Protein AF-A0A8W8N248-F1 (afdb_monomer_lite)

InterPro domains:
  IPR008814 Dolichyl-diphosphooligosaccharide--protein glycosyltransferase subunit Swp1 [PTHR12640] (1-84)
  IPR056790 Ribophorin II, C-terminal domain [PF25147] (1-84)

Structure (mmCIF, N/CA/C/O backbone):
data_AF-A0A8W8N248-F1
#
_entry.id   AF-A0A8W8N248-F1
#
loop_
_atom_site.group_PDB
_atom_site.id
_atom_site.type_symbol
_atom_site.label_atom_id
_atom_site.label_alt_id
_atom_site.label_comp_id
_atom_site.label_asym_id
_atom_site.label_entity_id
_atom_site.label_seq_id
_atom_site.pdbx_PDB_ins_code
_atom_site.Cartn_x
_atom_site.Cartn_y
_atom_site.Cartn_z
_atom_site.occupancy
_atom_site.B_iso_or_equiv
_atom_site.auth_seq_id
_atom_site.auth_comp_id
_atom_site.auth_asym_id
_atom_site.auth_atom_id
_atom_site.pdbx_PDB_model_num
ATOM 1 N N . PHE A 1 1 ? 7.188 -26.482 -7.172 1.00 91.69 1 PHE A N 1
ATOM 2 C CA . PHE A 1 1 ? 7.748 -25.440 -6.286 1.00 91.69 1 PHE A CA 1
ATOM 3 C C . PHE A 1 1 ? 6.755 -24.302 -6.034 1.00 91.69 1 PHE A C 1
ATOM 5 O O . PHE A 1 1 ? 6.411 -24.092 -4.883 1.00 91.69 1 PHE A O 1
ATOM 12 N N . THR A 1 2 ? 6.197 -23.644 -7.060 1.00 94.69 2 THR A N 1
ATOM 13 C CA . THR A 1 2 ? 5.234 -22.526 -6.903 1.00 94.69 2 THR A CA 1
ATOM 14 C C . THR A 1 2 ? 4.050 -22.833 -5.974 1.00 94.69 2 THR A C 1
ATOM 16 O O . THR A 1 2 ? 3.756 -22.050 -5.081 1.00 94.69 2 THR A O 1
ATOM 19 N N . PHE A 1 3 ? 3.422 -24.009 -6.098 1.00 93.88 3 PHE A N 1
ATOM 20 C CA . PHE A 1 3 ? 2.330 -24.417 -5.200 1.00 93.88 3 PHE A CA 1
ATOM 21 C C . PHE A 1 3 ? 2.762 -24.585 -3.735 1.00 93.88 3 PHE A C 1
ATOM 23 O O . PHE A 1 3 ? 2.011 -24.227 -2.836 1.00 93.88 3 PHE A O 1
ATOM 30 N N . LEU A 1 4 ? 3.984 -25.074 -3.488 1.00 96.50 4 LEU A N 1
ATOM 31 C CA . LEU A 1 4 ? 4.547 -25.174 -2.136 1.00 96.50 4 LEU A CA 1
ATOM 32 C C . LEU A 1 4 ? 4.794 -23.785 -1.532 1.00 96.50 4 LEU A C 1
ATOM 34 O O . LEU A 1 4 ? 4.549 -23.592 -0.348 1.00 96.50 4 LEU A O 1
ATOM 38 N N . VAL A 1 5 ? 5.211 -22.810 -2.347 1.00 97.12 5 VAL A N 1
ATOM 39 C CA . VAL A 1 5 ? 5.391 -21.412 -1.915 1.00 97.12 5 VAL A CA 1
ATOM 40 C C . VAL A 1 5 ? 4.054 -20.747 -1.567 1.00 97.12 5 VAL A C 1
ATOM 42 O O . VAL A 1 5 ? 3.997 -19.939 -0.646 1.00 97.12 5 VAL A O 1
ATOM 45 N N . LEU A 1 6 ? 2.965 -21.108 -2.254 1.00 96.62 6 LEU A N 1
ATOM 46 C CA . LEU A 1 6 ? 1.619 -20.592 -1.967 1.00 96.62 6 LEU A CA 1
ATOM 47 C C . LEU A 1 6 ? 0.923 -21.300 -0.790 1.00 96.62 6 LEU A C 1
ATOM 49 O O . LEU A 1 6 ? -0.049 -20.770 -0.247 1.00 96.62 6 LEU A O 1
ATOM 53 N N . ALA A 1 7 ? 1.411 -22.469 -0.362 1.00 96.88 7 ALA A N 1
ATOM 54 C CA . ALA A 1 7 ? 0.781 -23.265 0.692 1.00 96.88 7 ALA A CA 1
ATOM 55 C C . ALA A 1 7 ? 0.592 -22.515 2.032 1.00 96.88 7 ALA A C 1
ATOM 57 O O . ALA A 1 7 ? -0.501 -22.614 2.594 1.00 96.88 7 ALA A O 1
ATOM 58 N N . PRO A 1 8 ? 1.553 -21.712 2.544 1.00 96.81 8 PRO A N 1
ATOM 59 C CA . PRO A 1 8 ? 1.358 -20.951 3.781 1.00 96.81 8 PRO A CA 1
ATOM 60 C C . PRO A 1 8 ? 0.212 -19.934 3.701 1.00 96.81 8 PRO A C 1
ATOM 62 O O . PRO A 1 8 ? -0.519 -19.757 4.674 1.00 96.81 8 PRO A O 1
ATOM 65 N N . VAL A 1 9 ? 0.014 -19.301 2.538 1.00 96.88 9 VAL A N 1
ATOM 66 C CA . VAL A 1 9 ? -1.090 -18.350 2.317 1.00 96.88 9 VAL A CA 1
ATOM 67 C C . VAL A 1 9 ? -2.431 -19.077 2.364 1.00 96.88 9 VAL A C 1
ATOM 69 O O . VAL A 1 9 ? -3.369 -18.609 3.005 1.00 96.88 9 VAL A O 1
ATOM 72 N N . LEU A 1 10 ? -2.513 -20.256 1.746 1.00 96.19 10 LEU A N 1
ATOM 73 C CA . LEU A 1 10 ? -3.719 -21.080 1.784 1.00 96.19 10 LEU A CA 1
ATOM 74 C C . LEU A 1 10 ? -4.046 -21.532 3.216 1.00 96.19 10 LEU A C 1
ATOM 76 O O . LEU A 1 10 ? -5.190 -21.409 3.653 1.00 96.19 10 LEU A O 1
ATOM 80 N N . ILE A 1 11 ? -3.041 -21.985 3.973 1.00 97.25 11 ILE A N 1
ATOM 81 C CA . ILE A 1 11 ? -3.199 -22.369 5.384 1.00 97.25 11 ILE A CA 1
ATOM 82 C C . ILE A 1 11 ? -3.701 -21.184 6.224 1.00 97.25 11 ILE A C 1
ATOM 84 O O . ILE A 1 11 ? -4.618 -21.359 7.027 1.00 97.25 11 ILE A O 1
ATOM 88 N N . LEU A 1 12 ? -3.155 -19.980 6.020 1.00 96.81 12 LEU A N 1
ATOM 89 C CA . LEU A 1 12 ? -3.591 -18.766 6.718 1.00 96.81 12 LEU A CA 1
ATOM 90 C C . LEU A 1 12 ? -5.092 -18.502 6.512 1.00 96.81 12 LEU A C 1
ATOM 92 O O . LEU A 1 12 ? -5.818 -18.290 7.484 1.00 96.81 12 LEU A O 1
ATOM 96 N N . VAL A 1 13 ? -5.567 -18.568 5.264 1.00 96.56 13 VAL A N 1
ATOM 97 C CA . VAL A 1 13 ? -6.980 -18.320 4.924 1.00 96.56 13 VAL A CA 1
ATOM 98 C C . VAL A 1 13 ? -7.897 -19.381 5.542 1.00 96.56 13 VAL A C 1
ATOM 100 O O . VAL A 1 13 ? -8.927 -19.035 6.123 1.00 96.56 13 VAL A O 1
ATOM 103 N N . LEU A 1 14 ? -7.515 -20.664 5.493 1.00 97.12 14 LEU A N 1
ATOM 104 C CA . LEU A 1 14 ? -8.273 -21.745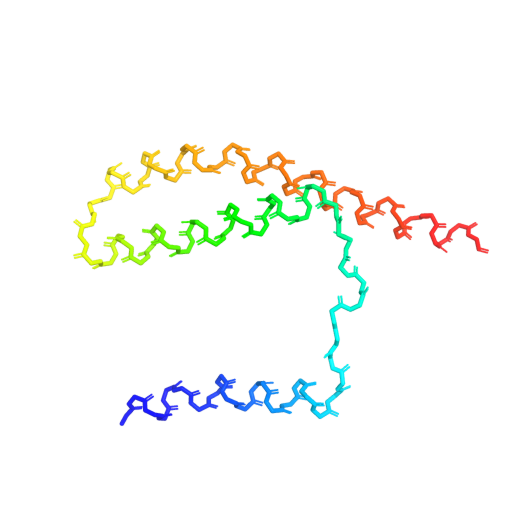 6.139 1.00 97.12 14 LEU A CA 1
ATOM 105 C C . LEU A 1 14 ? -8.394 -21.538 7.656 1.00 97.12 14 LEU A C 1
ATOM 107 O O . LEU A 1 14 ? -9.472 -21.717 8.228 1.00 97.12 14 LEU A O 1
ATOM 111 N N . LEU A 1 15 ? -7.304 -21.137 8.314 1.00 97.44 15 LEU A N 1
ATOM 112 C CA . LEU A 1 15 ? -7.300 -20.885 9.754 1.00 97.44 15 LEU A CA 1
ATOM 113 C C . LEU A 1 15 ? -8.163 -19.679 10.130 1.00 97.44 15 LEU A C 1
ATOM 115 O O . LEU A 1 15 ? -8.896 -19.754 11.114 1.00 97.44 15 LEU A O 1
ATOM 119 N N . TRP A 1 16 ? -8.139 -18.600 9.347 1.00 97.19 16 TRP 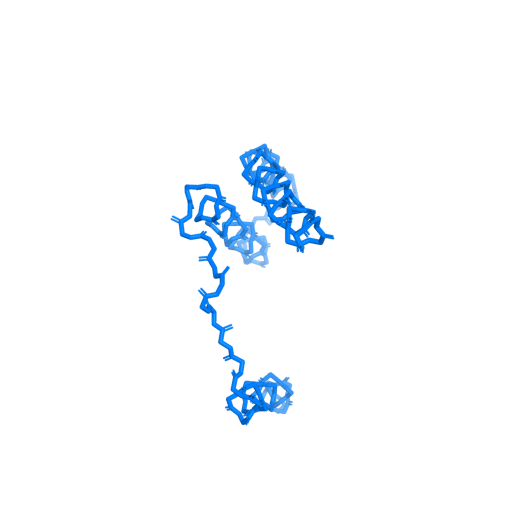A N 1
ATOM 120 C CA . TRP A 1 16 ? -9.026 -17.452 9.564 1.00 97.19 16 TRP A CA 1
ATOM 121 C C . TRP A 1 16 ? -10.502 -17.830 9.483 1.00 97.19 16 TRP A C 1
ATOM 123 O O . TRP A 1 16 ? -11.276 -17.423 10.352 1.00 97.19 16 TRP A O 1
ATOM 133 N N . MET A 1 17 ? -10.880 -18.656 8.501 1.00 94.81 17 MET A N 1
ATOM 134 C CA . MET A 1 17 ? -12.247 -19.173 8.397 1.00 94.81 17 MET A CA 1
ATOM 135 C C . MET A 1 17 ? -12.623 -20.025 9.614 1.00 94.81 17 MET A C 1
ATOM 137 O O . MET A 1 17 ? -13.714 -19.865 10.153 1.00 94.81 17 MET A O 1
ATOM 141 N N . LYS A 1 18 ? -11.710 -20.878 10.102 1.00 96.31 18 LYS A N 1
ATOM 142 C CA . LYS A 1 18 ? -11.945 -21.711 11.293 1.00 96.31 18 LYS A CA 1
ATOM 143 C C . LYS A 1 18 ? -12.081 -20.891 12.583 1.00 96.31 18 LYS A C 1
ATOM 145 O O . LYS A 1 18 ? -12.872 -21.251 13.447 1.00 96.31 18 LYS A O 1
ATOM 150 N N . ILE A 1 19 ? -11.305 -19.817 12.724 1.00 96.19 19 ILE A N 1
ATOM 151 C CA . ILE A 1 19 ? -11.341 -18.913 13.888 1.00 96.19 19 ILE A CA 1
ATOM 152 C C . ILE A 1 19 ? -12.560 -17.972 13.828 1.00 96.19 19 ILE A C 1
ATOM 154 O O . ILE A 1 19 ? -12.952 -17.409 14.847 1.00 96.19 19 ILE A O 1
ATOM 158 N N . GLY A 1 20 ? -13.186 -17.814 12.657 1.00 93.31 20 GLY A N 1
ATOM 159 C CA . GLY A 1 20 ? -14.308 -16.894 12.468 1.00 93.31 20 GLY A CA 1
ATOM 160 C C . GLY A 1 20 ? -13.866 -15.431 12.375 1.00 93.31 20 GLY A C 1
ATOM 161 O O . GLY A 1 20 ? -14.585 -14.539 12.831 1.00 93.31 20 GLY A O 1
ATOM 162 N N . VAL A 1 21 ? -12.679 -15.173 11.805 1.00 93.88 21 VAL A N 1
ATOM 163 C CA . VAL A 1 21 ? -12.207 -13.806 11.534 1.00 93.88 21 VAL A CA 1
ATOM 164 C C . VAL A 1 21 ? -13.221 -13.110 10.626 1.00 93.88 21 VAL A C 1
ATOM 166 O O . VAL A 1 21 ? -13.562 -13.614 9.559 1.00 93.88 21 VAL A O 1
ATOM 169 N N . ASN A 1 22 ? -13.705 -11.945 11.050 1.00 93.56 22 ASN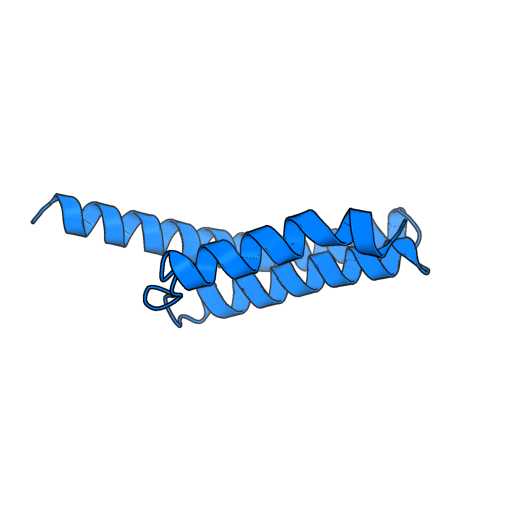 A N 1
ATOM 170 C CA . ASN A 1 22 ? -14.701 -11.167 10.322 1.00 93.56 22 ASN A CA 1
ATOM 171 C C . ASN A 1 22 ? -14.219 -9.728 10.086 1.00 93.56 22 ASN A C 1
ATOM 173 O O . ASN A 1 22 ? -13.230 -9.277 10.663 1.00 93.56 22 ASN A O 1
ATOM 177 N N . VAL A 1 23 ? -14.944 -9.011 9.228 1.00 89.50 23 VAL A N 1
ATOM 178 C CA . VAL A 1 23 ? -14.652 -7.618 8.844 1.00 89.50 23 VAL A CA 1
ATOM 179 C C . VAL A 1 23 ? -15.763 -6.675 9.344 1.00 89.50 23 VAL A C 1
ATOM 181 O O . VAL A 1 23 ? -15.959 -5.583 8.823 1.00 89.50 23 VAL A O 1
ATOM 184 N N . SER A 1 24 ? -16.526 -7.082 10.367 1.00 88.19 24 SER A N 1
ATOM 185 C CA . SER A 1 24 ? -17.749 -6.374 10.788 1.00 88.19 24 SER A CA 1
ATOM 186 C C . SER A 1 24 ? -17.485 -4.985 11.374 1.00 88.19 24 SER A C 1
ATOM 188 O O . SER A 1 24 ? -18.327 -4.099 11.270 1.00 88.19 24 SER A O 1
ATOM 190 N N . ASN A 1 25 ? -16.303 -4.766 11.954 1.00 86.94 25 ASN A N 1
ATOM 191 C CA . ASN A 1 25 ? -15.925 -3.486 12.552 1.00 86.94 25 ASN A CA 1
ATOM 192 C C . ASN A 1 25 ? -15.243 -2.535 11.552 1.00 86.94 25 ASN A C 1
ATOM 194 O O . ASN A 1 25 ? -14.609 -1.564 11.969 1.00 86.94 25 ASN A O 1
ATOM 198 N N . PHE A 1 26 ? -15.326 -2.806 10.245 1.00 90.00 26 PHE A N 1
ATOM 199 C CA . PHE A 1 26 ? -14.812 -1.885 9.239 1.00 90.00 26 PHE A CA 1
ATOM 200 C C . PHE A 1 26 ? -15.651 -0.600 9.243 1.00 90.00 26 PHE A C 1
ATOM 202 O O . PHE A 1 26 ? -16.843 -0.646 8.925 1.00 90.00 26 PHE A O 1
ATOM 209 N N . PRO A 1 27 ? -15.069 0.562 9.596 1.00 84.38 27 PRO A N 1
ATOM 210 C CA . PRO A 1 27 ? -15.800 1.812 9.535 1.00 84.38 27 PRO A CA 1
ATOM 211 C C . PRO A 1 27 ? -15.997 2.126 8.053 1.00 84.38 27 PRO A C 1
ATOM 213 O O . PRO A 1 27 ? -15.044 2.506 7.390 1.00 84.38 27 PRO A O 1
ATOM 216 N N . MET A 1 28 ? -17.199 1.939 7.504 1.00 88.06 28 MET A N 1
ATOM 217 C CA . MET A 1 28 ? -17.531 2.241 6.100 1.00 88.06 28 MET A CA 1
ATOM 218 C C . MET A 1 28 ? -17.566 3.765 5.845 1.00 88.06 28 MET A C 1
ATOM 220 O O . MET A 1 28 ? -18.550 4.327 5.377 1.00 88.06 28 MET A O 1
ATOM 224 N N . SER A 1 29 ? -16.494 4.461 6.219 1.00 91.75 29 SER A N 1
ATOM 225 C CA . SER A 1 29 ? -16.306 5.894 6.066 1.00 91.75 29 SER A CA 1
ATOM 226 C C . SER A 1 29 ? -15.517 6.198 4.796 1.00 91.75 29 SER A C 1
ATOM 228 O O . SER A 1 29 ? -14.743 5.377 4.297 1.00 91.75 29 S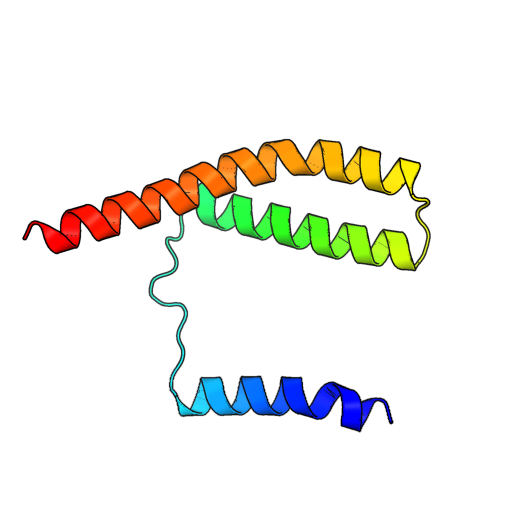ER A O 1
ATOM 230 N N . LEU A 1 30 ? -15.645 7.434 4.309 1.00 91.81 30 LEU A N 1
ATOM 231 C CA . LEU A 1 30 ? -14.882 7.907 3.156 1.00 91.81 30 LEU A CA 1
ATOM 232 C C . LEU A 1 30 ? -13.364 7.785 3.375 1.00 91.81 30 LEU A C 1
ATOM 234 O O . LEU A 1 30 ? -12.633 7.456 2.446 1.00 91.81 30 LEU A O 1
ATOM 238 N N . SER A 1 31 ? -12.885 8.005 4.605 1.00 92.69 31 SER A N 1
ATOM 239 C CA . SER A 1 31 ? -11.467 7.840 4.936 1.00 92.69 31 SER A CA 1
ATOM 240 C C . SER A 1 31 ? -11.018 6.383 4.921 1.00 92.69 31 SER A C 1
ATOM 242 O O . SER A 1 31 ? -9.902 6.115 4.487 1.00 92.69 31 SER A O 1
ATOM 244 N N . ALA A 1 32 ? -11.865 5.441 5.340 1.00 94.44 32 ALA A N 1
ATOM 245 C CA . ALA A 1 32 ? -11.532 4.023 5.300 1.00 94.44 32 ALA A CA 1
ATOM 246 C C . ALA A 1 32 ? -11.442 3.500 3.868 1.00 94.44 32 ALA A C 1
ATOM 248 O O . ALA A 1 32 ? -10.443 2.877 3.506 1.00 94.44 32 ALA A O 1
ATOM 249 N N . VAL A 1 33 ? -12.454 3.796 3.049 1.00 96.12 33 VAL A N 1
ATOM 250 C CA . VAL A 1 33 ? -12.483 3.395 1.636 1.00 96.12 33 VAL A CA 1
ATOM 251 C C . VAL A 1 33 ? -11.354 4.080 0.869 1.00 96.12 33 VAL A C 1
ATOM 253 O O . VAL A 1 33 ? -10.591 3.409 0.179 1.00 96.12 33 VAL A O 1
ATOM 256 N N . GLY A 1 34 ? -11.185 5.394 1.052 1.00 96.31 34 GLY A N 1
ATOM 257 C CA . GLY A 1 34 ? -10.114 6.164 0.420 1.00 96.31 34 GLY A CA 1
ATOM 258 C C . GLY A 1 34 ? -8.722 5.642 0.777 1.00 96.31 34 GLY A C 1
ATOM 259 O O . GLY A 1 34 ? -7.885 5.490 -0.109 1.00 96.31 34 GLY A O 1
ATOM 260 N N . PHE A 1 35 ? -8.482 5.293 2.045 1.00 96.62 35 PHE A N 1
ATOM 261 C CA . PHE A 1 35 ? -7.207 4.720 2.476 1.00 96.62 35 PHE A CA 1
ATOM 262 C C . PHE A 1 35 ? -6.924 3.365 1.812 1.00 96.62 35 PHE A C 1
ATOM 264 O O . PHE A 1 35 ? -5.833 3.175 1.279 1.00 96.62 35 PHE A O 1
ATOM 271 N N . HIS A 1 36 ? -7.900 2.450 1.784 1.00 96.38 36 HIS A N 1
ATOM 272 C CA . HIS A 1 36 ? -7.714 1.128 1.170 1.00 96.38 36 HIS A CA 1
ATOM 273 C C . HIS A 1 36 ? -7.561 1.214 -0.351 1.00 96.38 36 HIS A C 1
ATOM 275 O O . HIS A 1 36 ? -6.758 0.476 -0.916 1.00 96.38 36 HIS A O 1
ATOM 281 N N . LEU A 1 37 ? -8.260 2.143 -1.009 1.00 97.75 37 LEU A N 1
ATOM 282 C CA . LEU A 1 37 ? -8.095 2.393 -2.440 1.00 97.75 37 LEU A CA 1
ATOM 283 C C . LEU A 1 37 ? -6.688 2.913 -2.761 1.00 97.75 37 LEU A C 1
ATOM 285 O O . LEU A 1 37 ? -6.038 2.400 -3.669 1.00 97.75 37 LEU A O 1
ATOM 289 N N . CYS A 1 38 ? -6.193 3.894 -1.998 1.00 97.44 38 CYS A N 1
ATOM 290 C CA . CYS A 1 38 ? -4.840 4.414 -2.194 1.00 97.44 38 CYS A CA 1
ATOM 291 C C . CYS A 1 38 ? -3.776 3.345 -1.903 1.00 97.44 38 CYS A C 1
ATOM 293 O O . CYS A 1 38 ? -2.807 3.217 -2.648 1.00 97.44 38 CYS A O 1
ATOM 295 N N . LEU A 1 39 ? -3.977 2.534 -0.861 1.00 97.56 39 LEU A N 1
ATOM 296 C CA . LEU A 1 39 ? -3.080 1.429 -0.526 1.00 97.56 39 LEU A CA 1
ATOM 297 C C . LEU A 1 39 ? -3.055 0.358 -1.630 1.00 97.56 39 LEU A C 1
ATOM 299 O O . LEU A 1 39 ? -1.981 -0.091 -2.024 1.00 97.56 39 LEU A O 1
ATOM 303 N N . ALA A 1 40 ? -4.218 -0.003 -2.179 1.00 98.19 40 ALA A N 1
ATOM 304 C CA . ALA A 1 40 ? -4.311 -0.904 -3.325 1.00 98.19 40 ALA A CA 1
ATOM 305 C C . ALA A 1 40 ? -3.600 -0.327 -4.561 1.00 98.19 40 ALA A C 1
ATOM 307 O O . ALA A 1 40 ? -2.888 -1.056 -5.251 1.00 98.19 40 ALA A O 1
ATOM 308 N N . ALA A 1 41 ? -3.720 0.983 -4.805 1.00 98.06 41 ALA A N 1
ATOM 309 C CA . ALA A 1 41 ? -2.999 1.660 -5.881 1.00 98.06 41 ALA A CA 1
ATOM 310 C C . ALA A 1 41 ? -1.472 1.605 -5.692 1.00 98.06 41 ALA A C 1
ATOM 312 O O . ALA A 1 41 ? -0.753 1.415 -6.669 1.00 98.06 41 ALA A O 1
ATOM 313 N N . ILE A 1 42 ? -0.965 1.704 -4.456 1.00 98.25 42 ILE A N 1
ATOM 314 C CA . ILE A 1 42 ? 0.471 1.545 -4.160 1.00 98.25 42 ILE A CA 1
ATOM 315 C C . ILE A 1 42 ? 0.940 0.112 -4.448 1.00 98.25 42 ILE A C 1
ATOM 317 O O . ILE A 1 42 ? 1.979 -0.070 -5.081 1.00 98.25 42 ILE A O 1
ATOM 321 N N . PHE A 1 43 ? 0.179 -0.912 -4.048 1.00 98.00 43 PHE A N 1
ATOM 322 C CA . PHE A 1 43 ? 0.523 -2.297 -4.394 1.00 98.00 43 PHE A CA 1
ATOM 323 C C . PHE A 1 43 ? 0.486 -2.543 -5.907 1.00 98.00 43 PHE A C 1
ATOM 325 O O . PHE A 1 43 ? 1.391 -3.181 -6.444 1.00 98.00 43 PHE A O 1
ATOM 332 N N . GLY A 1 44 ? -0.504 -1.980 -6.606 1.00 98.00 44 GLY A N 1
ATOM 333 C CA . GLY A 1 44 ? -0.555 -1.994 -8.068 1.00 98.00 44 GLY A CA 1
ATOM 334 C C . GLY A 1 44 ? 0.650 -1.292 -8.701 1.00 98.00 44 GLY A C 1
ATOM 335 O O . GLY A 1 44 ? 1.242 -1.815 -9.640 1.00 98.00 44 GLY A O 1
ATOM 336 N N . LEU A 1 45 ? 1.083 -0.157 -8.146 1.00 98.19 45 LEU A N 1
ATOM 337 C CA . LEU A 1 45 ? 2.283 0.548 -8.594 1.00 98.19 45 LEU A CA 1
ATOM 338 C C . LEU A 1 45 ? 3.548 -0.307 -8.431 1.00 98.19 45 LEU A C 1
ATOM 340 O O . LEU A 1 45 ? 4.393 -0.305 -9.319 1.00 98.19 45 LEU A O 1
ATOM 344 N N . TYR A 1 46 ? 3.683 -1.060 -7.336 1.00 97.94 46 TYR A N 1
ATOM 345 C CA . TYR A 1 46 ? 4.821 -1.969 -7.151 1.00 97.94 46 TYR A CA 1
ATOM 346 C C . TYR A 1 46 ? 4.809 -3.141 -8.127 1.00 97.94 46 TYR A C 1
ATOM 348 O O . TYR A 1 46 ? 5.868 -3.552 -8.597 1.00 97.94 46 TYR A O 1
ATOM 356 N N . TYR A 1 47 ? 3.628 -3.640 -8.487 1.00 98.31 47 TYR A N 1
ATOM 357 C CA . TYR A 1 47 ? 3.514 -4.597 -9.580 1.00 98.31 47 TYR A CA 1
ATOM 358 C C . TYR A 1 47 ? 3.963 -3.976 -10.914 1.00 98.31 47 TYR A C 1
ATOM 360 O O . TYR A 1 47 ? 4.758 -4.576 -11.629 1.00 98.31 47 TYR A O 1
ATOM 368 N N . LEU A 1 48 ? 3.542 -2.746 -11.225 1.00 98.06 48 LEU A N 1
ATOM 369 C CA . LEU A 1 48 ? 3.983 -2.045 -12.440 1.00 98.06 48 LEU A CA 1
ATOM 370 C C . LEU A 1 48 ? 5.490 -1.752 -12.444 1.00 98.06 48 LEU A C 1
ATOM 372 O O . LEU A 1 48 ? 6.119 -1.823 -13.495 1.00 98.06 48 LEU A O 1
ATOM 376 N N . TYR A 1 49 ? 6.085 -1.469 -11.285 1.00 98.00 49 TYR A N 1
ATOM 377 C CA . TYR A 1 49 ? 7.540 -1.389 -11.120 1.00 98.00 49 TYR A CA 1
ATOM 378 C C . TYR A 1 49 ? 8.240 -2.700 -11.445 1.00 98.00 49 TYR A C 1
ATOM 380 O O . TYR A 1 49 ? 9.294 -2.697 -12.072 1.00 98.00 49 TYR A O 1
ATOM 388 N N . TRP A 1 50 ? 7.649 -3.822 -11.049 1.00 97.62 50 TRP A N 1
ATOM 389 C CA . TRP A 1 50 ? 8.219 -5.124 -11.348 1.00 97.62 50 TRP A CA 1
ATOM 390 C C . TRP A 1 50 ? 8.186 -5.461 -12.846 1.00 97.62 50 TRP A C 1
ATOM 392 O O . TRP A 1 50 ? 9.121 -6.092 -13.335 1.00 97.62 50 TRP A O 1
ATOM 402 N N . VAL A 1 51 ? 7.144 -5.044 -13.572 1.00 97.75 51 VAL A N 1
ATOM 403 C CA . VAL A 1 51 ? 6.971 -5.411 -14.987 1.00 97.75 51 VAL A CA 1
ATOM 404 C C . VAL A 1 51 ? 7.600 -4.394 -15.948 1.00 97.75 51 VAL A C 1
ATOM 406 O O . VAL A 1 51 ? 8.237 -4.811 -16.911 1.00 97.75 51 VAL A O 1
ATOM 409 N N . GLU A 1 52 ? 7.441 -3.083 -15.719 1.00 95.38 52 GLU A N 1
ATOM 410 C CA . GLU A 1 52 ? 7.776 -2.065 -16.738 1.00 95.38 52 GLU A CA 1
ATOM 411 C C . GLU A 1 52 ? 8.409 -0.760 -16.214 1.00 95.38 52 GLU A C 1
ATOM 413 O O . GLU A 1 52 ? 9.198 -0.145 -16.935 1.00 95.38 52 GLU A O 1
ATOM 418 N N . LEU A 1 53 ? 8.078 -0.280 -15.005 1.00 97.44 53 LEU A N 1
ATOM 419 C CA . LEU A 1 53 ? 8.516 1.054 -14.555 1.00 97.44 53 LEU A CA 1
ATOM 420 C C . LEU A 1 53 ? 9.956 1.063 -14.040 1.00 97.44 53 LEU A C 1
ATOM 422 O O . LEU A 1 53 ? 10.404 0.160 -13.340 1.00 97.44 53 LEU A O 1
ATOM 426 N N . ASN A 1 54 ? 10.655 2.178 -14.263 1.00 97.06 54 ASN A N 1
ATOM 427 C CA . ASN A 1 54 ? 11.933 2.429 -13.600 1.00 97.06 54 ASN A CA 1
ATOM 428 C C . ASN A 1 54 ? 11.759 3.061 -12.205 1.00 97.06 54 ASN A C 1
ATOM 430 O O . ASN A 1 54 ? 10.680 3.523 -11.814 1.00 97.06 54 ASN A O 1
ATOM 434 N N . MET A 1 55 ? 12.859 3.118 -11.448 1.00 96.56 55 MET A N 1
ATOM 435 C CA . MET A 1 55 ? 12.876 3.643 -10.079 1.00 96.56 55 MET A CA 1
ATOM 436 C C . MET A 1 55 ? 12.397 5.102 -9.992 1.00 96.56 55 MET A C 1
ATOM 438 O O . MET A 1 55 ? 11.598 5.425 -9.116 1.00 96.56 55 MET A O 1
ATOM 442 N N . PHE A 1 56 ? 12.826 5.984 -10.901 1.00 97.62 56 PHE A N 1
ATOM 443 C CA . PHE A 1 56 ? 12.444 7.401 -10.862 1.00 97.62 56 PHE A CA 1
ATOM 444 C C . PHE A 1 56 ? 10.954 7.608 -11.148 1.00 97.62 56 PHE A C 1
ATOM 446 O O . PHE A 1 56 ? 10.295 8.393 -10.465 1.00 97.62 56 PHE A O 1
ATOM 453 N N . GLN A 1 57 ? 10.402 6.877 -12.120 1.00 97.56 57 GLN A N 1
ATOM 454 C CA . GLN A 1 57 ? 8.963 6.882 -12.400 1.00 97.56 57 GLN A CA 1
ATOM 455 C C . GLN A 1 57 ? 8.167 6.376 -11.195 1.00 97.56 57 GLN A C 1
ATOM 457 O O . GLN A 1 57 ? 7.197 7.011 -10.781 1.00 97.56 57 GLN A O 1
ATOM 462 N N . THR A 1 58 ? 8.618 5.273 -10.596 1.00 97.94 58 THR A N 1
ATOM 463 C CA . THR A 1 58 ? 7.968 4.664 -9.432 1.00 97.94 58 THR A CA 1
ATOM 464 C C . THR A 1 58 ? 7.948 5.622 -8.252 1.00 97.94 58 THR A C 1
ATOM 466 O O . THR A 1 58 ? 6.887 5.858 -7.684 1.00 97.94 58 THR A O 1
ATOM 469 N N . VAL A 1 59 ? 9.080 6.249 -7.920 1.00 97.81 59 VAL A N 1
ATOM 470 C CA . VAL A 1 59 ? 9.153 7.239 -6.834 1.00 97.81 59 VAL A CA 1
ATOM 471 C C . VAL A 1 59 ? 8.270 8.454 -7.125 1.00 97.81 59 VAL A C 1
ATOM 473 O O . VAL A 1 59 ? 7.603 8.946 -6.217 1.00 97.81 59 VAL A O 1
ATOM 476 N N . ARG A 1 60 ? 8.187 8.914 -8.381 1.00 97.56 60 ARG A N 1
ATOM 477 C CA . ARG A 1 60 ? 7.297 10.021 -8.767 1.00 97.56 60 ARG A CA 1
ATOM 478 C C . ARG A 1 60 ? 5.823 9.673 -8.548 1.00 97.56 60 ARG A C 1
ATOM 480 O O . ARG A 1 60 ? 5.106 10.453 -7.924 1.00 97.56 60 ARG A O 1
ATOM 487 N N . TYR A 1 61 ? 5.362 8.525 -9.043 1.00 97.75 61 TYR A N 1
ATOM 488 C CA . TYR A 1 61 ? 3.973 8.092 -8.857 1.00 97.75 61 TYR A CA 1
ATOM 489 C C . TYR A 1 61 ? 3.662 7.775 -7.396 1.00 97.75 61 TYR A C 1
ATOM 491 O O . TYR A 1 61 ? 2.599 8.149 -6.900 1.00 97.75 61 TYR A O 1
ATOM 499 N N . LEU A 1 62 ? 4.611 7.175 -6.679 1.00 97.69 62 LEU A N 1
ATOM 500 C CA . LEU A 1 62 ? 4.496 6.937 -5.246 1.00 97.69 62 LEU A CA 1
ATOM 501 C C . LEU A 1 62 ? 4.375 8.259 -4.482 1.00 97.69 62 LEU A C 1
ATOM 503 O O . LEU A 1 62 ? 3.538 8.362 -3.594 1.00 97.69 62 LEU A O 1
ATOM 507 N N . GLY A 1 63 ? 5.137 9.287 -4.864 1.00 96.88 63 GLY A N 1
ATOM 508 C CA . GLY A 1 63 ? 5.036 10.632 -4.294 1.00 96.88 63 GLY A CA 1
ATOM 509 C C . GLY A 1 63 ? 3.649 11.254 -4.482 1.00 96.88 63 GLY A C 1
ATOM 510 O O . GLY A 1 63 ? 3.106 11.832 -3.541 1.00 96.88 63 GLY A O 1
ATOM 511 N N . LEU A 1 64 ? 3.032 11.075 -5.656 1.00 96.50 64 LEU A N 1
ATOM 512 C CA . LEU A 1 64 ? 1.656 11.522 -5.907 1.00 96.50 64 LEU A CA 1
ATOM 513 C C . LEU A 1 64 ? 0.633 10.758 -5.055 1.00 96.50 64 LEU A C 1
ATOM 515 O O . LEU A 1 64 ? -0.287 11.365 -4.510 1.00 96.50 64 LEU A O 1
ATOM 519 N N . LEU A 1 65 ? 0.800 9.441 -4.907 1.00 97.38 65 LEU A N 1
ATOM 520 C CA . LEU A 1 65 ? -0.085 8.603 -4.091 1.00 97.38 65 LEU A CA 1
ATOM 521 C C . LEU A 1 65 ? 0.136 8.788 -2.581 1.00 97.38 65 LEU A C 1
ATOM 523 O O . LEU A 1 65 ? -0.784 8.548 -1.796 1.00 97.38 65 LEU A O 1
ATOM 527 N N . ALA A 1 66 ? 1.316 9.233 -2.149 1.00 96.44 66 ALA A N 1
ATOM 528 C CA . ALA A 1 66 ? 1.665 9.358 -0.736 1.00 96.44 66 ALA A CA 1
ATOM 529 C C . ALA A 1 66 ? 0.774 10.366 0.001 1.00 96.44 66 ALA A C 1
ATOM 531 O O . ALA A 1 66 ? 0.313 10.074 1.103 1.00 96.44 66 ALA A O 1
ATOM 532 N N . LEU A 1 67 ? 0.479 11.520 -0.610 1.00 96.25 67 LEU A N 1
ATOM 533 C CA . LEU A 1 67 ? -0.346 12.564 0.010 1.00 96.25 67 LEU A CA 1
ATOM 534 C C . LEU A 1 67 ? -1.775 12.096 0.349 1.00 96.25 67 LEU A C 1
ATOM 536 O O . LEU A 1 67 ? -2.150 12.174 1.523 1.00 96.25 67 LEU A O 1
ATOM 540 N N . PRO A 1 68 ? -2.586 11.584 -0.600 1.00 96.50 68 PRO A N 1
ATOM 541 C CA . PRO A 1 68 ? -3.922 11.095 -0.271 1.00 96.50 68 PRO A CA 1
ATOM 542 C C . PRO A 1 68 ? -3.871 9.890 0.677 1.00 96.50 68 PRO A C 1
ATOM 544 O O . PRO A 1 68 ? -4.664 9.835 1.619 1.00 96.50 68 PRO A O 1
ATOM 547 N N . THR A 1 69 ? -2.902 8.979 0.509 1.00 97.19 69 THR A N 1
ATOM 548 C CA . THR A 1 69 ? -2.713 7.835 1.423 1.00 97.19 69 THR A CA 1
ATOM 549 C C . THR A 1 69 ? -2.477 8.303 2.857 1.00 97.19 69 THR A C 1
ATOM 551 O O . THR A 1 69 ? -3.110 7.798 3.785 1.00 97.19 69 THR A O 1
ATOM 554 N N . PHE A 1 70 ? -1.613 9.301 3.046 1.00 97.12 70 PHE A N 1
ATOM 555 C CA . PHE A 1 70 ? -1.301 9.857 4.357 1.00 97.12 70 PHE A CA 1
ATOM 556 C C . PHE A 1 70 ? -2.515 10.545 4.989 1.00 97.12 70 PHE A C 1
ATOM 558 O O . PHE A 1 70 ? -2.830 10.292 6.151 1.00 97.12 70 PHE A O 1
ATOM 565 N N . ILE A 1 71 ? -3.240 11.373 4.230 1.00 97.25 71 ILE A N 1
ATOM 566 C CA . ILE A 1 71 ? -4.408 12.105 4.743 1.00 97.25 71 ILE A CA 1
ATOM 567 C C . ILE A 1 71 ? -5.527 11.138 5.143 1.00 97.25 71 ILE A C 1
ATOM 569 O O . ILE A 1 71 ? -6.049 11.222 6.261 1.00 97.25 71 ILE A O 1
ATOM 573 N N . PHE A 1 72 ? -5.905 10.218 4.250 1.00 97.06 72 PHE A N 1
ATOM 574 C CA . PHE A 1 72 ? -6.959 9.248 4.536 1.00 97.06 72 PHE A CA 1
ATOM 575 C C . PHE A 1 72 ? -6.551 8.287 5.653 1.00 97.06 72 PHE A C 1
ATOM 577 O O . PHE A 1 72 ? -7.356 8.038 6.552 1.00 97.06 72 PHE A O 1
ATOM 584 N N . GLY A 1 73 ? -5.297 7.829 5.653 1.00 96.31 73 GLY A N 1
ATOM 585 C CA . GLY A 1 73 ? -4.744 6.966 6.693 1.00 96.31 73 GLY A CA 1
ATOM 586 C C . GLY A 1 73 ? -4.751 7.631 8.062 1.00 96.31 73 GLY A C 1
ATOM 587 O O . GLY A 1 73 ? -5.297 7.066 9.009 1.00 96.31 73 GLY A O 1
ATOM 588 N N . ASN A 1 74 ? -4.239 8.860 8.171 1.00 97.00 74 ASN A N 1
ATOM 589 C CA . ASN A 1 74 ? -4.229 9.591 9.435 1.00 97.00 74 ASN A CA 1
ATOM 5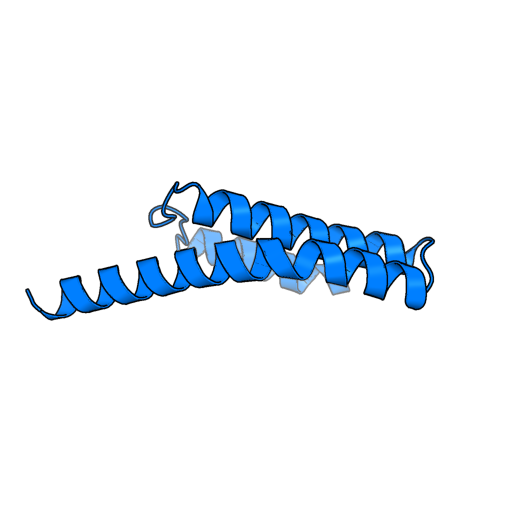90 C C . ASN A 1 74 ? -5.651 9.816 9.970 1.00 97.00 74 ASN A C 1
ATOM 592 O O . ASN A 1 74 ? -5.908 9.602 11.155 1.00 97.00 74 ASN A O 1
ATOM 596 N N . ARG A 1 75 ? -6.602 10.182 9.100 1.00 95.12 75 ARG A N 1
ATOM 597 C CA . ARG A 1 75 ? -8.015 10.338 9.485 1.00 95.12 75 ARG A CA 1
ATOM 598 C C . ARG A 1 75 ? -8.636 9.024 9.958 1.00 95.12 75 ARG A C 1
ATOM 600 O O . ARG A 1 75 ? -9.330 9.021 10.973 1.00 95.12 75 ARG A O 1
ATOM 607 N N . LEU A 1 76 ? -8.402 7.924 9.242 1.00 95.69 76 LEU A N 1
ATOM 608 C CA . LEU A 1 76 ? -8.906 6.597 9.601 1.00 95.69 76 LEU A CA 1
ATOM 609 C C . LEU A 1 76 ? -8.348 6.138 10.954 1.00 95.69 76 LEU A C 1
ATOM 611 O O . LEU A 1 76 ? -9.113 5.833 11.867 1.00 95.69 76 LEU A O 1
ATOM 615 N N . LEU A 1 77 ? -7.022 6.130 11.094 1.00 95.62 77 LEU A N 1
ATOM 616 C CA . LEU A 1 77 ? -6.321 5.675 12.295 1.00 95.62 77 LEU A CA 1
ATOM 617 C C . LEU A 1 77 ? -6.663 6.543 13.511 1.00 95.62 77 LEU A C 1
ATOM 619 O O . LEU A 1 77 ? -6.956 6.007 14.581 1.00 95.62 77 LEU A O 1
ATOM 623 N N . SER A 1 78 ? -6.711 7.868 13.344 1.00 95.06 78 SER A N 1
ATOM 624 C CA . SER A 1 78 ? -7.123 8.785 14.414 1.00 95.06 78 SER A CA 1
ATOM 625 C C . SER A 1 78 ? -8.575 8.554 14.842 1.00 95.06 78 SER A C 1
ATOM 627 O O . SER A 1 78 ? -8.871 8.584 16.036 1.00 95.06 78 SER A O 1
ATOM 629 N N . GLY A 1 79 ? -9.474 8.275 13.891 1.00 92.88 79 GLY A N 1
ATOM 630 C CA . GLY A 1 79 ? -10.869 7.932 14.177 1.00 92.88 79 GLY A CA 1
ATOM 631 C C . GLY A 1 79 ? -11.025 6.607 14.93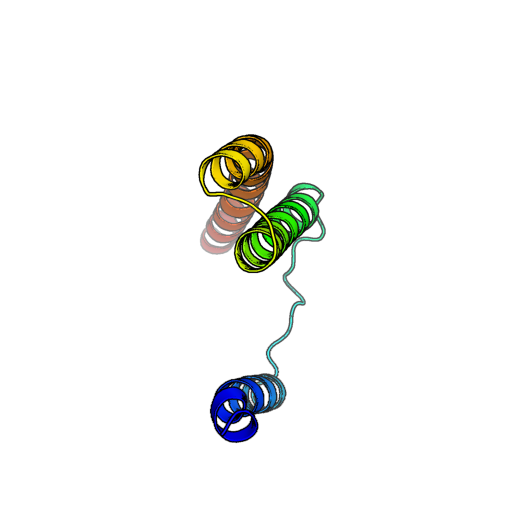1 1.00 92.88 79 GLY A C 1
ATOM 632 O O . GLY A 1 79 ? -11.823 6.506 15.862 1.00 92.88 79 GLY A O 1
ATOM 633 N N . ILE A 1 80 ? -10.224 5.595 14.589 1.00 93.06 80 ILE A N 1
ATOM 634 C CA . ILE A 1 80 ? -10.201 4.316 15.318 1.00 93.06 80 ILE A CA 1
ATOM 635 C C . ILE A 1 80 ? -9.674 4.527 16.746 1.00 93.06 80 ILE A C 1
ATOM 637 O O . ILE A 1 80 ? -10.249 4.013 17.709 1.00 93.06 80 ILE A O 1
ATOM 641 N N . ALA A 1 81 ? -8.604 5.312 16.905 1.00 94.06 81 ALA A N 1
ATOM 642 C CA . ALA A 1 81 ? -8.018 5.604 18.210 1.00 94.06 81 ALA A CA 1
ATOM 643 C C . ALA A 1 81 ? -8.973 6.394 19.122 1.00 94.06 81 ALA A C 1
ATOM 645 O O . ALA A 1 81 ? -9.071 6.091 20.315 1.00 94.06 81 ALA A O 1
ATOM 646 N N . SER A 1 82 ? -9.701 7.376 18.578 1.00 93.31 82 SER A N 1
ATOM 647 C CA . SER A 1 82 ? -10.681 8.153 19.342 1.00 93.31 82 SER A CA 1
ATOM 648 C C . SER A 1 82 ? -11.873 7.299 19.781 1.00 93.31 82 SER A C 1
ATOM 650 O O . SER A 1 82 ? -12.225 7.346 20.962 1.00 93.31 82 SER A O 1
ATOM 652 N N . LYS A 1 83 ? -12.418 6.449 18.894 1.00 90.00 83 LYS A N 1
ATOM 653 C CA . LYS A 1 83 ? -13.477 5.477 19.229 1.00 90.00 83 LYS A CA 1
ATOM 654 C C . LYS A 1 83 ? -13.048 4.576 20.391 1.00 90.00 83 LYS A C 1
ATOM 656 O O . LYS A 1 83 ? -13.737 4.508 21.407 1.00 90.00 83 LYS A O 1
ATOM 661 N N . ARG A 1 84 ? -11.848 3.990 20.304 1.00 89.75 84 ARG A N 1
ATOM 662 C CA . ARG A 1 84 ? -11.286 3.125 21.356 1.00 89.75 84 ARG A CA 1
ATOM 663 C C . ARG A 1 84 ? -11.087 3.852 22.692 1.00 89.75 84 ARG A C 1
ATOM 665 O O . ARG A 1 84 ? -11.238 3.252 23.753 1.00 89.75 84 ARG A O 1
ATOM 672 N N . LYS A 1 85 ? -10.707 5.135 22.671 1.00 90.31 85 LYS A N 1
ATOM 673 C CA . LYS A 1 85 ? -10.567 5.947 23.893 1.00 90.31 85 LYS A CA 1
ATOM 674 C C . LYS A 1 85 ? -11.925 6.255 24.531 1.00 90.31 85 LYS A C 1
ATOM 676 O O . LYS A 1 85 ? -11.989 6.331 25.753 1.00 90.31 85 LYS A O 1
ATOM 681 N N . GLY A 1 86 ? -12.971 6.439 23.725 1.00 84.19 86 GLY A N 1
ATOM 682 C CA . GLY A 1 86 ? -14.346 6.614 24.198 1.00 84.19 86 GLY A CA 1
ATOM 683 C C . GLY A 1 86 ? -14.881 5.366 24.897 1.00 84.19 86 GLY A C 1
ATOM 684 O O . GLY A 1 86 ? -15.387 5.475 26.006 1.00 84.19 86 GLY A O 1
ATOM 685 N N . GLU A 1 87 ? -14.665 4.184 24.312 1.00 77.94 87 GLU A N 1
ATOM 686 C CA . GLU A 1 87 ? -15.080 2.893 24.891 1.00 77.94 87 GLU A CA 1
ATOM 687 C C . GLU A 1 87 ? -14.439 2.602 26.257 1.00 77.94 87 GLU A C 1
ATOM 689 O O . GLU A 1 87 ? -15.067 1.986 27.102 1.00 77.94 87 GLU A O 1
ATOM 694 N N . LYS A 1 88 ? -13.205 3.060 26.509 1.00 71.50 88 LYS A N 1
ATOM 695 C CA . LYS A 1 88 ? -12.524 2.869 27.806 1.00 71.50 88 LYS A CA 1
ATOM 696 C C . LYS A 1 88 ? -12.990 3.813 28.923 1.00 71.50 88 LYS A C 1
ATOM 698 O O . LYS A 1 88 ? -12.522 3.672 30.049 1.00 71.50 88 LYS A O 1
ATOM 703 N N . LYS A 1 89 ? -13.776 4.844 28.599 1.00 63.03 89 LYS A N 1
ATOM 704 C CA . LYS A 1 89 ? -14.239 5.863 29.558 1.00 63.03 89 LYS A CA 1
ATOM 705 C C . LYS A 1 89 ? -15.663 5.615 30.068 1.00 63.03 89 LYS A C 1
ATOM 707 O O . LYS A 1 89 ? -16.091 6.350 30.954 1.00 63.03 89 LYS A O 1
ATOM 712 N N . VAL A 1 90 ? -16.367 4.652 29.479 1.00 54.25 90 VAL A N 1
ATOM 713 C CA . VAL A 1 90 ? -17.691 4.159 29.890 1.00 54.25 90 VAL A CA 1
ATOM 714 C C . VAL A 1 90 ? -17.485 2.887 30.698 1.00 54.25 90 VAL A C 1
ATOM 716 O O . VAL A 1 90 ? -18.213 2.720 31.696 1.00 54.25 90 VAL A O 1
#

Organism: Magallana gigas (NCBI:txid29159)

Radius of gyration: 17.76 Å; chains: 1; bounding box: 31×38×47 Å

Foldseek 3Di:
DVVVVCVVVVVVVVVCVVVVPDPVPQPPDPLSVQLVVLVVVLVVLVVCCVPPDDPVVSVVVCVVSVVSNVVSVCVRVVVVVVVVVVVVVD

Sequence (90 aa):
FTFLVLAPVLILVLLWMKIGVNVSNFPMSLSAVGFHLCLAAIFGLYYLYWVELNMFQTVRYLGLLALPTFIFGNRLLSGIASKRKGEKKV

pLDDT: mean 94.09, std 6.93, range [54.25, 98.31]

Secondary structure (DSSP, 8-state):
-HHHHHHHHHHHHHHHHHHT---TT---SHHHHHHHHHHHHHHHHHHHHHHT--HHHHHHHHHHHHHHHHHHHHHHHHHHHHHHHHHTT-